Protein 1CZN (pdb70)

Solvent-accessible surface area: 7735 Å² total; per-residue (Å²): 64,92,0,0,0,4,14,0,27,86,108,25,52,1,64,84,3,0,74,38,0,21,142,56,7,53,18,141,93,50,0,44,51,55,37,4,57,133,24,89,6,62,63,0,70,86,33,91,46,0,0,1,0,2,9,26,95,114,95,10,91,15,0,67,52,0,93,64,15,56,118,78,0,90,88,6,94,0,118,66,16,61,0,0,1,1,0,8,12,30,7,111,48,104,27,84,35,1,0,2,0,2,4,41,0,3,124,32,0,34,88,43,27,13,103,14,10,13,72,20,56,36,135,58,25,121,41,103,113,23,135,0,50,102,133,102,63,0,3,0,0,0,0,0,68,104,60,32,69,136,78,17,145,97,15,6,88,51,0,1,72,90,1,69,84,73,0,56,100

CATH classification: 3.40.50.360

Nearest PDB structures (foldseek):
  1d03-assembly1_A  TM=1.003E+00  e=3.481E-34  Synechococcus elongatus PCC 7942 = FACHB-805
  1czl-assembly1_A  TM=1.003E+00  e=9.803E-34  Synechococcus elongatus PCC 7942 = FACHB-805
  1czr-assembly1_A  TM=1.003E+00  e=1.251E-33  Synechococcus elongatus PCC 7942 = FACHB-805
  1czk-assembly1_A  TM=1.003E+00  e=3.743E-33  Synechococcus elongatus PCC 7942 = FACHB-805
  1obv-assembly1_A  TM=9.908E-01  e=7.285E-28  Nostoc sp. PCC 7119

InterPro domains:
  IPR001226 Flavodoxin, conserved site [PS00201] (6-22)
  IPR008254 Flavodoxin/nitric oxide synthase [PF00258] (6-160)
  IPR008254 Flavodoxin/nitric oxide synthase [PS50902] (4-165)
  IPR010086 Flavodoxin, long chain [PIRSF038996] (1-169)
  IPR010086 Flavodoxin, long chain [TIGR01752] (3-168)
  IPR029039 Flavoprotein-like superfamily [G3DSA:3.40.50.360] (1-170)
  IPR029039 Flavoprotein-like superfamily [SSF52218] (1-167)
  IPR050619 Flavodoxin [PTHR42809] (1-169)

Radius of gyration: 14.36 Å; Cα contacts (8 Å, |Δi|>4): 356; chains: 1; bounding box: 31×37×30 Å

Structure (mmCIF, N/CA/C/O backbone):
data_1CZN
#
_entry.id   1CZN
#
_cell.length_a   57.080
_cell.length_b   69.240
_cell.length_c   45.550
_cell.angle_alpha   90.00
_cell.angle_beta   90.00
_cell.angle_gamma   90.00
#
_symmetry.space_group_name_H-M   'P 21 21 21'
#
loop_
_entity.id
_entity.type
_entity.pdbx_description
1 polymer FLAVODOXIN
2 non-polymer 'FLAVIN MONONUCLEOTIDE'
3 water water
#
loop_
_atom_site.group_PDB
_atom_site.id
_atom_site.type_symbol
_atom_site.label_atom_id
_atom_site.label_alt_id
_atom_site.label_comp_id
_atom_site.label_asym_id
_atom_site.label_entity_id
_atom_site.label_seq_id
_atom_site.pdbx_PDB_ins_code
_atom_site.Cartn_x
_atom_site.Cartn_y
_atom_site.Cartn_z
_atom_site.occupancy
_atom_site.B_iso_or_equiv
_atom_site.auth_seq_id
_atom_site.auth_comp_id
_atom_site.auth_asym_id
_atom_site.auth_atom_id
_atom_site.pdbx_PDB_model_num
ATOM 1 N N . ALA A 1 1 ? 28.700 -1.803 26.014 1.00 22.44 1 ALA A N 1
ATOM 2 C CA . ALA A 1 1 ? 29.309 -0.509 26.426 1.00 19.95 1 ALA A CA 1
ATOM 3 C C . ALA A 1 1 ? 29.747 -0.687 27.864 1.00 19.00 1 ALA A C 1
ATOM 4 O O . ALA A 1 1 ? 29.085 -1.408 28.622 1.00 18.34 1 ALA A O 1
ATOM 6 N N . LYS A 1 2 ? 30.850 -0.040 28.243 1.00 16.47 2 LYS A N 1
ATOM 7 C CA . LYS A 1 2 ? 31.363 -0.159 29.605 1.00 16.33 2 LYS A CA 1
ATOM 8 C C . LYS A 1 2 ? 30.830 0.878 30.576 1.00 13.94 2 LYS A C 1
ATOM 9 O O . LYS A 1 2 ? 31.089 0.792 31.771 1.00 14.47 2 LYS A O 1
ATOM 15 N N . ILE A 1 3 ? 30.116 1.876 30.064 1.00 14.14 3 ILE A N 1
ATOM 16 C CA . ILE A 1 3 ? 29.540 2.915 30.920 1.00 13.67 3 ILE A CA 1
ATOM 17 C C . ILE A 1 3 ? 28.017 2.751 30.916 1.00 11.78 3 ILE A C 1
ATOM 18 O O . ILE A 1 3 ? 27.406 2.607 29.854 1.00 13.40 3 ILE A O 1
ATOM 23 N N . GLY A 1 4 ? 27.419 2.754 32.099 1.00 11.87 4 GLY A N 1
ATOM 24 C CA . GLY A 1 4 ? 25.976 2.619 32.192 1.00 10.89 4 GLY A CA 1
ATOM 25 C C . GLY A 1 4 ? 25.400 3.879 32.783 1.00 10.35 4 GLY A C 1
ATOM 26 O O . GLY A 1 4 ? 25.813 4.285 33.870 1.00 11.36 4 GLY A O 1
ATOM 27 N N . LEU A 1 5 ? 24.468 4.506 32.073 1.00 10.42 5 LEU A N 1
ATOM 28 C CA . LEU A 1 5 ? 23.829 5.727 32.554 1.00 9.96 5 LEU A CA 1
ATOM 29 C C . LEU A 1 5 ? 22.398 5.374 32.966 1.00 10.37 5 LEU A C 1
ATOM 30 O O . LEU A 1 5 ? 21.632 4.831 32.162 1.00 11.11 5 LEU A O 1
ATOM 35 N N . PHE A 1 6 ? 22.065 5.647 34.223 1.00 9.46 6 PHE A N 1
ATOM 36 C CA . PHE A 1 6 ? 20.733 5.390 34.764 1.00 9.94 6 PHE A CA 1
ATOM 37 C C . PHE A 1 6 ? 20.138 6.721 35.210 1.00 10.47 6 PHE A C 1
ATOM 38 O O . PHE A 1 6 ? 20.726 7.424 36.039 1.00 9.48 6 PHE A O 1
ATOM 46 N N . TYR A 1 7 ? 18.968 7.058 34.672 1.00 10.67 7 TYR A N 1
ATOM 47 C CA . TYR A 1 7 ? 18.308 8.320 35.024 1.00 10.12 7 TYR A CA 1
ATOM 48 C C . TYR A 1 7 ? 16.856 8.110 35.471 1.00 10.67 7 TYR A C 1
ATOM 49 O O . TYR A 1 7 ? 16.267 7.065 35.223 1.00 10.50 7 TYR A O 1
ATOM 58 N N . GLY A 1 8 ? 16.293 9.127 36.110 1.00 10.71 8 GLY A N 1
ATOM 59 C CA . GLY A 1 8 ? 14.898 9.109 36.534 1.00 10.33 8 GLY A CA 1
ATOM 60 C C . GLY A 1 8 ? 14.348 10.468 36.120 1.00 12.38 8 GLY A C 1
ATOM 61 O O . GLY A 1 8 ? 15.105 11.443 36.095 1.00 10.55 8 GLY A O 1
ATOM 62 N N . THR A 1 9 ? 13.069 10.555 35.759 1.00 11.21 9 THR A N 1
ATOM 63 C CA . THR A 1 9 ? 12.511 11.834 35.331 1.00 11.52 9 THR A CA 1
ATOM 64 C C . THR A 1 9 ? 10.998 11.924 35.565 1.00 13.99 9 THR A C 1
ATOM 65 O O . THR A 1 9 ? 10.296 10.908 35.520 1.00 13.34 9 THR A O 1
ATOM 69 N N . GLN A 1 10 ? 10.526 13.124 35.899 1.00 13.03 10 GLN A N 1
ATOM 70 C CA . GLN A 1 10 ? 9.097 13.375 36.088 1.00 14.08 10 GLN A CA 1
ATOM 71 C C . GLN A 1 10 ? 8.526 14.048 34.849 1.00 15.64 10 GLN A C 1
ATOM 72 O O . GLN A 1 10 ? 7.569 13.556 34.266 1.00 18.12 10 GLN A O 1
ATOM 78 N N . THR A 1 11 ? 9.106 15.162 34.425 1.00 15.79 11 THR A N 1
ATOM 79 C CA . THR A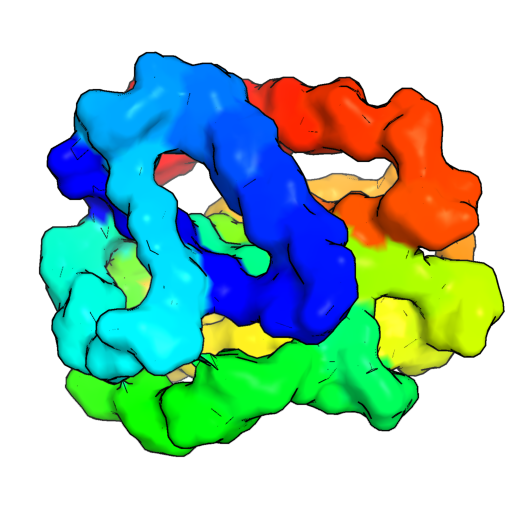 1 11 ? 8.583 15.854 33.252 1.00 17.39 11 THR A CA 1
ATOM 80 C C . THR A 1 11 ? 9.406 15.677 31.970 1.00 17.97 11 THR A C 1
ATOM 81 O O . THR A 1 11 ? 9.105 16.281 30.942 1.00 20.89 11 THR A O 1
ATOM 85 N N . GLY A 1 12 ? 10.466 14.878 32.028 1.00 16.19 12 GLY A N 1
ATOM 86 C CA . GLY A 1 12 ? 11.241 14.627 30.828 1.00 14.59 12 GLY A CA 1
ATOM 87 C C . GLY A 1 12 ? 12.565 15.346 30.665 1.00 14.64 12 GLY A C 1
ATOM 88 O O . GLY A 1 12 ? 13.372 14.961 29.816 1.00 15.13 12 GLY A O 1
ATOM 89 N N . VAL A 1 13 ? 12.824 16.345 31.497 1.00 13.95 13 VAL A N 1
ATOM 90 C CA . VAL A 1 13 ? 14.052 17.110 31.382 1.00 13.85 13 VAL A CA 1
ATOM 91 C C . VAL A 1 13 ? 15.308 16.252 31.593 1.00 13.30 13 VAL A C 1
ATOM 92 O O . VAL A 1 13 ? 16.205 16.258 30.753 1.00 13.08 13 VAL A O 1
ATOM 96 N N . THR A 1 14 ? 15.357 15.506 32.692 1.00 11.33 14 THR A N 1
ATOM 97 C CA . THR A 1 14 ? 16.522 14.670 32.978 1.00 12.77 14 THR A CA 1
ATOM 98 C C . THR A 1 14 ? 16.761 13.621 31.892 1.00 15.46 14 THR A C 1
ATOM 99 O O . THR A 1 14 ? 17.907 13.229 31.627 1.00 15.27 14 THR A O 1
ATOM 103 N N . GLN A 1 15 ? 15.689 13.195 31.229 1.00 14.69 15 GLN A N 1
ATOM 104 C CA . GLN A 1 15 ? 15.829 12.234 30.151 1.00 14.86 15 GLN A CA 1
ATOM 105 C C . GLN A 1 15 ? 16.523 12.908 28.973 1.00 15.64 15 GLN A C 1
ATOM 106 O O . GLN A 1 15 ? 17.416 12.332 28.352 1.00 16.03 15 GLN A O 1
ATOM 112 N N . THR A 1 16 ? 16.105 14.131 28.660 1.00 14.76 16 THR A N 1
ATOM 113 C CA . THR A 1 16 ? 16.693 14.866 27.553 1.00 15.55 16 THR A CA 1
ATOM 114 C C . THR A 1 16 ? 18.185 15.089 27.791 1.00 14.58 16 THR A C 1
ATOM 115 O O . THR A 1 16 ? 18.994 14.950 26.875 1.00 15.27 16 THR A O 1
ATOM 119 N N . ILE A 1 17 ? 18.534 15.433 29.024 1.00 13.93 17 ILE A N 1
ATOM 120 C CA . ILE A 1 17 ? 19.931 15.652 29.396 1.00 13.97 17 ILE A CA 1
ATOM 121 C C . ILE A 1 17 ? 20.697 14.337 29.221 1.00 14.35 17 ILE A C 1
ATOM 122 O O . ILE A 1 17 ? 21.800 14.318 28.668 1.00 14.17 17 ILE A O 1
ATOM 127 N N . ALA A 1 18 ? 20.098 13.242 29.689 1.00 12.08 18 ALA A N 1
ATOM 128 C CA . ALA A 1 18 ? 20.713 11.925 29.587 1.00 12.66 18 ALA A CA 1
ATOM 129 C C . ALA A 1 18 ? 21.025 11.572 28.137 1.00 13.94 18 ALA A C 1
ATOM 130 O O . ALA A 1 18 ? 22.125 11.103 27.829 1.00 13.67 18 ALA A O 1
ATOM 132 N N . GLU A 1 19 ? 20.079 11.825 27.239 1.00 15.16 19 GLU A N 1
ATOM 133 C CA . GLU A 1 19 ? 20.290 11.540 25.822 1.00 17.12 19 GLU A CA 1
ATOM 134 C C . GLU A 1 19 ? 21.430 12.376 25.232 1.00 18.03 19 GLU A C 1
ATOM 135 O O . GLU A 1 19 ? 22.233 11.869 24.438 1.00 18.27 19 GLU A O 1
ATOM 141 N N . SER A 1 20 ? 21.527 13.641 25.646 1.00 17.66 20 SER A N 1
ATOM 142 C CA . SER A 1 20 ? 22.600 14.511 25.173 1.00 17.95 20 SER A CA 1
ATOM 143 C C . SER A 1 20 ? 23.954 14.024 25.676 1.00 16.13 20 SER A C 1
ATOM 144 O O . SER A 1 20 ? 24.930 14.059 24.937 1.00 17.62 20 SER A O 1
ATOM 147 N N . ILE A 1 21 ? 24.014 13.583 26.930 1.00 14.40 21 ILE A N 1
ATOM 148 C CA . ILE A 1 21 ? 25.253 13.067 27.509 1.00 14.78 21 ILE A CA 1
ATOM 149 C C . ILE A 1 21 ? 25.707 11.847 26.704 1.00 17.15 21 ILE A C 1
ATOM 150 O O . ILE A 1 21 ? 26.865 11.776 26.280 1.00 17.74 21 ILE A O 1
ATOM 155 N N . GLN A 1 22 ? 24.785 10.920 26.446 1.00 16.81 22 GLN A N 1
ATOM 156 C CA . GLN A 1 22 ? 25.118 9.717 25.683 1.00 19.00 22 GLN A CA 1
ATOM 157 C C . GLN A 1 22 ? 25.683 10.095 24.324 1.00 20.30 22 GLN A C 1
ATOM 158 O O . GLN A 1 22 ? 26.722 9.576 23.900 1.00 20.42 22 GLN A O 1
ATOM 164 N N . GLN A 1 23 ? 25.005 11.014 23.647 1.00 21.93 23 GLN A N 1
ATOM 165 C CA . GLN A 1 23 ? 25.436 11.453 22.328 1.00 24.23 23 GLN A CA 1
ATOM 166 C C . GLN A 1 23 ? 26.826 12.099 22.395 1.00 23.50 23 GLN A C 1
ATOM 167 O O . GLN A 1 23 ? 27.689 11.815 21.574 1.00 23.45 23 GLN A O 1
ATOM 173 N N . GLU A 1 24 ? 27.056 12.922 23.411 1.00 22.52 24 GLU A N 1
ATOM 174 C CA . GLU A 1 24 ? 28.344 13.576 23.589 1.00 24.13 24 GLU A CA 1
ATOM 175 C C . GLU A 1 24 ? 29.485 12.582 23.783 1.00 23.87 24 GLU A C 1
ATOM 176 O O . GLU A 1 24 ? 30.595 12.798 23.303 1.00 23.64 24 GLU A O 1
ATOM 182 N N . PHE A 1 25 ? 29.217 11.513 24.526 1.00 22.07 25 PHE A N 1
ATOM 183 C CA . PHE A 1 25 ? 30.223 10.497 24.783 1.00 21.78 25 PHE A CA 1
ATOM 184 C C . PHE A 1 25 ? 30.590 9.745 23.516 1.00 22.63 25 PHE A C 1
ATOM 185 O O . PHE A 1 25 ? 31.654 9.133 23.448 1.00 24.35 25 PHE A O 1
ATOM 193 N N . GLY A 1 26 ? 29.706 9.776 22.524 1.00 22.34 26 GLY A N 1
ATOM 194 C CA . GLY A 1 26 ? 29.970 9.072 21.287 1.00 23.83 26 GLY A CA 1
ATOM 195 C C . GLY A 1 26 ? 28.846 8.152 20.843 1.00 24.63 26 GLY A C 1
ATOM 196 O O . GLY A 1 26 ? 28.974 7.468 19.822 1.00 25.14 26 GLY A O 1
ATOM 197 N N . GLY A 1 27 ? 27.770 8.076 21.626 1.00 24.51 27 GLY A N 1
ATOM 198 C CA . GLY A 1 27 ? 26.643 7.251 21.226 1.00 23.98 27 GLY A CA 1
ATOM 199 C C . GLY A 1 27 ? 26.406 5.966 21.991 1.00 23.65 27 GLY A C 1
ATOM 200 O O . GLY A 1 27 ? 27.055 5.703 22.999 1.00 22.80 27 GLY A O 1
ATOM 201 N N . GLU A 1 28 ? 25.498 5.149 21.463 1.00 24.59 28 GLU A N 1
ATOM 202 C CA . GLU A 1 28 ? 25.093 3.879 22.075 1.00 28.21 28 GLU A CA 1
ATOM 203 C C . GLU A 1 28 ? 26.193 2.855 22.332 1.00 26.25 28 GLU A C 1
ATOM 204 O O . GLU A 1 28 ? 26.083 2.051 23.261 1.00 25.27 28 GLU A O 1
ATOM 210 N N . SER A 1 29 ? 27.231 2.852 21.504 1.00 25.48 29 SER A N 1
ATOM 211 C CA . SER A 1 29 ? 28.315 1.893 21.696 1.00 25.46 29 SER A CA 1
ATOM 212 C C . SER A 1 29 ? 29.241 2.284 22.840 1.00 23.49 29 SER A C 1
ATOM 213 O O . SER A 1 29 ? 30.007 1.457 23.330 1.00 24.99 29 SER A O 1
ATOM 216 N N . ILE A 1 30 ? 29.125 3.523 23.308 1.00 21.40 30 ILE A N 1
ATOM 217 C CA . ILE A 1 30 ? 29.956 4.009 24.408 1.00 20.03 30 ILE A CA 1
ATOM 218 C C . ILE A 1 30 ? 29.202 4.030 25.744 1.00 18.51 30 ILE A C 1
ATOM 219 O O . ILE A 1 30 ? 29.760 3.687 26.787 1.00 17.76 30 ILE A O 1
ATOM 224 N N . VAL A 1 31 ? 27.936 4.440 25.713 1.00 17.29 31 VAL A N 1
ATOM 225 C CA . VAL A 1 31 ? 27.129 4.538 26.925 1.00 16.38 31 VAL A CA 1
ATOM 226 C C . VAL A 1 31 ? 25.765 3.870 26.751 1.00 16.71 31 VAL A C 1
ATOM 227 O O . VAL A 1 31 ? 25.074 4.113 25.760 1.00 17.22 31 VAL A O 1
ATOM 231 N N . ASP A 1 32 ? 25.391 3.027 27.712 1.00 16.47 32 ASP A N 1
ATOM 232 C CA . ASP A 1 32 ? 24.079 2.365 27.717 1.00 15.79 32 ASP A CA 1
ATOM 233 C C . ASP A 1 32 ? 23.127 3.302 28.467 1.00 14.88 32 ASP A C 1
ATOM 234 O O . ASP A 1 32 ? 23.442 3.753 29.565 1.00 15.44 32 ASP A O 1
ATOM 239 N N . LEU A 1 33 ? 21.994 3.624 27.859 1.00 14.93 33 LEU A N 1
ATOM 240 C CA . LEU A 1 33 ? 21.030 4.525 28.480 1.00 15.66 33 LEU A CA 1
ATOM 241 C C . LEU A 1 33 ? 19.857 3.742 29.096 1.00 14.59 33 LEU A C 1
ATOM 242 O O . LEU A 1 33 ? 19.196 2.950 28.411 1.00 15.36 33 LEU A O 1
ATOM 247 N N . ASN A 1 34 ? 19.604 3.954 30.381 1.00 13.53 34 ASN A N 1
ATOM 248 C CA . ASN A 1 34 ? 18.533 3.234 31.067 1.00 14.80 34 ASN A CA 1
ATOM 249 C C . ASN A 1 34 ? 17.689 4.104 31.978 1.00 14.94 34 ASN A C 1
ATOM 250 O O . ASN A 1 34 ? 18.224 4.866 32.788 1.00 14.40 34 ASN A O 1
ATOM 255 N N . ASP A 1 35 ? 16.368 3.968 31.866 1.00 14.65 35 ASP A N 1
ATOM 256 C CA . ASP A 1 35 ? 15.439 4.688 32.732 1.00 12.85 35 ASP A CA 1
ATOM 257 C C . ASP A 1 35 ? 15.408 3.794 33.962 1.00 12.56 35 ASP A C 1
ATOM 258 O O . ASP A 1 35 ? 15.172 2.586 33.846 1.00 13.98 35 ASP A O 1
ATOM 263 N N . ILE A 1 36 ? 15.661 4.363 35.137 1.00 10.59 36 ILE A N 1
ATOM 264 C CA . ILE A 1 36 ? 15.703 3.590 36.383 1.00 11.20 36 ILE A CA 1
ATOM 265 C C . ILE A 1 36 ? 14.344 2.965 36.723 1.00 13.11 36 ILE A C 1
ATOM 266 O O . ILE A 1 36 ? 14.269 2.017 37.503 1.00 13.13 36 ILE A O 1
ATOM 271 N N . ALA A 1 37 ? 13.282 3.505 36.127 1.00 14.25 37 ALA A N 1
ATOM 272 C CA . ALA A 1 37 ? 11.927 2.997 36.328 1.00 17.66 37 ALA A CA 1
ATOM 273 C C . ALA A 1 37 ? 11.822 1.564 35.796 1.00 20.14 37 ALA A C 1
ATOM 274 O O . ALA A 1 37 ? 11.054 0.769 36.323 1.00 21.53 37 ALA A O 1
ATOM 276 N N . ASN A 1 38 ? 12.593 1.252 34.755 1.00 22.05 38 ASN A N 1
ATOM 277 C CA . ASN A 1 38 ? 12.595 -0.083 34.138 1.00 25.53 38 ASN A CA 1
ATOM 278 C C . ASN A 1 38 ? 13.715 -0.948 34.644 1.00 26.59 38 ASN A C 1
ATOM 279 O O . ASN A 1 38 ? 13.899 -2.063 34.161 1.00 28.68 38 ASN A O 1
ATOM 284 N N . ALA A 1 39 ? 14.505 -0.431 35.569 1.00 27.41 39 ALA A N 1
ATOM 285 C CA . ALA A 1 39 ? 15.640 -1.183 36.051 1.00 27.58 39 ALA A CA 1
ATOM 286 C C . ALA A 1 39 ? 15.445 -1.821 37.409 1.00 27.74 39 ALA A C 1
ATOM 287 O O . ALA A 1 39 ? 14.479 -1.555 38.126 1.00 27.74 39 ALA A O 1
ATOM 289 N N . ASP A 1 40 ? 16.395 -2.680 37.738 1.00 28.14 40 ASP A N 1
ATOM 290 C CA . ASP A 1 40 ? 16.440 -3.393 38.996 1.00 29.28 40 ASP A CA 1
ATOM 291 C C . ASP A 1 40 ? 17.766 -2.908 39.584 1.00 27.53 40 ASP A C 1
ATOM 292 O O . ASP A 1 40 ? 18.698 -2.634 38.828 1.00 27.23 40 ASP A O 1
ATOM 297 N N . ALA A 1 41 ? 17.868 -2.788 40.904 1.00 26.02 41 ALA A N 1
ATOM 298 C CA . ALA A 1 41 ? 19.117 -2.320 41.513 1.00 25.43 41 ALA A CA 1
ATOM 299 C C . ALA A 1 41 ? 20.310 -3.173 41.088 1.00 24.88 41 ALA A C 1
ATOM 300 O O . ALA A 1 41 ? 21.413 -2.659 40.908 1.00 24.04 41 ALA A O 1
ATOM 302 N N . SER A 1 42 ? 20.080 -4.469 40.897 1.00 23.98 42 SER A N 1
ATOM 303 C CA . SER A 1 42 ? 21.138 -5.381 40.498 1.00 24.14 42 SER A CA 1
ATOM 304 C C . SER A 1 42 ? 21.689 -5.054 39.108 1.00 23.04 42 SER A C 1
ATOM 305 O O . SER A 1 42 ? 22.805 -5.449 38.761 1.00 22.68 42 SER A O 1
ATOM 308 N N . ASP A 1 43 ? 20.925 -4.317 38.311 1.00 21.34 43 ASP A N 1
ATOM 309 C CA . ASP A 1 43 ? 21.402 -3.943 36.988 1.00 20.57 43 ASP A CA 1
ATOM 310 C C . ASP A 1 43 ? 22.634 -3.049 37.083 1.00 18.04 43 ASP A C 1
ATOM 311 O O . ASP A 1 43 ? 23.415 -2.977 36.142 1.00 18.32 43 ASP A O 1
ATOM 316 N N . LEU A 1 44 ? 22.811 -2.392 38.224 1.00 17.05 44 LEU A N 1
ATOM 317 C CA . LEU A 1 44 ? 23.953 -1.503 38.435 1.00 17.75 44 LEU A CA 1
ATOM 318 C C . LEU A 1 44 ? 25.273 -2.269 38.659 1.00 18.46 44 LEU A C 1
ATOM 319 O O . LEU A 1 44 ? 26.364 -1.719 38.465 1.00 17.48 44 LEU A O 1
ATOM 324 N N . ASN A 1 45 ? 25.169 -3.553 38.997 1.00 17.77 45 ASN A N 1
ATOM 325 C CA . ASN A 1 45 ? 26.353 -4.388 39.229 1.00 17.77 45 ASN A CA 1
ATOM 326 C C . ASN A 1 45 ? 27.212 -4.654 37.984 1.00 16.31 45 ASN A C 1
ATOM 327 O O . ASN A 1 45 ? 28.403 -4.925 38.094 1.00 18.45 45 ASN A O 1
ATOM 332 N N . ALA A 1 46 ? 26.604 -4.597 36.808 1.00 14.46 46 ALA A N 1
ATOM 333 C CA . ALA A 1 46 ? 27.282 -4.911 35.558 1.00 13.65 46 ALA A CA 1
ATOM 334 C C . ALA A 1 46 ? 28.361 -3.950 35.087 1.00 14.61 46 ALA A C 1
ATOM 335 O O . ALA A 1 46 ? 29.130 -4.297 34.191 1.00 15.68 46 ALA A O 1
ATOM 337 N N . TYR A 1 47 ? 28.420 -2.754 35.670 1.00 13.94 47 TYR A N 1
ATOM 338 C CA . TYR A 1 47 ? 29.345 -1.730 35.197 1.00 12.35 47 TYR A CA 1
ATOM 339 C C . TYR A 1 47 ? 30.433 -1.313 36.159 1.00 11.91 47 TYR A C 1
ATOM 340 O O . TYR A 1 47 ? 30.257 -1.351 37.368 1.00 13.17 47 TYR A O 1
ATOM 349 N N . ASP A 1 48 ? 31.572 -0.921 35.601 1.00 14.34 48 ASP A N 1
ATOM 350 C CA . ASP A 1 48 ? 32.673 -0.401 36.408 1.00 15.01 48 ASP A CA 1
ATOM 351 C C . ASP A 1 48 ? 32.459 1.104 36.513 1.00 13.39 48 ASP A C 1
ATOM 352 O O . ASP A 1 48 ? 32.937 1.732 37.442 1.00 14.96 48 ASP A O 1
ATOM 357 N N . TYR A 1 49 ? 31.799 1.671 35.511 1.00 13.33 49 TYR A N 1
ATOM 358 C CA . TYR A 1 49 ? 31.565 3.109 35.426 1.00 13.21 49 TYR A CA 1
ATOM 359 C C . TYR A 1 49 ? 30.081 3.386 35.295 1.00 12.43 49 TYR A C 1
ATOM 360 O O . TYR A 1 49 ? 29.433 2.853 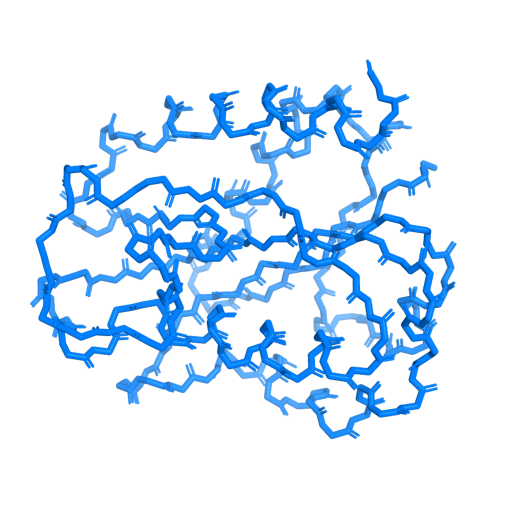34.399 1.00 11.69 49 TYR A O 1
ATOM 369 N N . LEU A 1 50 ? 29.565 4.256 36.151 1.00 11.72 50 LEU A N 1
ATOM 370 C CA . LEU A 1 50 ? 28.150 4.611 36.121 1.00 11.64 50 LEU A CA 1
ATOM 371 C C . LEU A 1 50 ? 27.935 6.124 36.103 1.00 10.85 50 LEU A C 1
ATOM 372 O O . LEU A 1 50 ? 28.735 6.878 36.657 1.00 11.94 50 LEU A O 1
ATOM 377 N N . ILE A 1 51 ? 26.855 6.556 35.458 1.00 10.98 51 ILE A N 1
ATOM 378 C CA . ILE A 1 51 ? 26.461 7.958 35.452 1.00 9.20 51 ILE A CA 1
ATOM 379 C C . ILE A 1 51 ? 25.022 7.903 35.983 1.00 10.26 51 ILE A C 1
ATOM 380 O O . ILE A 1 51 ? 24.191 7.167 35.454 1.00 10.16 51 ILE A O 1
ATOM 385 N N . ILE A 1 52 ? 24.771 8.634 37.065 1.00 9.52 52 ILE A N 1
ATOM 386 C CA . ILE A 1 52 ? 23.484 8.667 37.753 1.00 9.22 52 ILE A CA 1
ATOM 387 C C . ILE A 1 52 ? 22.813 10.038 37.564 1.00 10.76 52 ILE A C 1
ATOM 388 O O . ILE A 1 52 ? 23.345 11.060 38.010 1.00 9.98 52 ILE A O 1
ATOM 393 N N . GLY A 1 53 ? 21.641 10.048 36.929 1.00 9.69 53 GLY A N 1
ATOM 394 C CA . GLY A 1 53 ? 20.918 11.294 36.702 1.00 10.18 53 GLY A CA 1
ATOM 395 C C . GLY A 1 53 ? 19.609 11.343 37.474 1.00 9.94 53 GLY A C 1
ATOM 396 O O . GLY A 1 53 ? 18.801 10.412 37.401 1.00 9.84 53 GLY A O 1
ATOM 397 N N . CYS A 1 54 ? 19.378 12.433 38.193 1.00 7.54 54 CYS A N 1
ATOM 398 C CA . CYS A 1 54 ? 18.164 12.553 38.991 1.00 10.30 54 CYS A CA 1
ATOM 399 C C . CYS A 1 54 ? 17.798 14.005 39.298 1.00 10.51 54 CYS A C 1
ATOM 400 O O . CYS A 1 54 ? 18.632 14.757 39.808 1.00 10.46 54 CYS A O 1
ATOM 403 N N . PRO A 1 55 ? 16.561 14.428 38.952 1.00 11.44 55 PRO A N 1
ATOM 404 C CA . PRO A 1 55 ? 16.105 15.803 39.219 1.00 9.04 55 PRO A CA 1
ATOM 405 C C . PRO A 1 55 ? 15.617 15.890 40.659 1.00 9.32 55 PRO A C 1
ATOM 406 O O . PRO A 1 55 ? 15.310 14.863 41.280 1.00 8.83 55 PRO A O 1
ATOM 410 N N . THR A 1 56 ? 15.559 17.098 41.212 1.00 8.53 56 THR A N 1
ATOM 411 C CA . THR A 1 56 ? 15.084 17.262 42.585 1.00 8.40 56 THR A CA 1
ATOM 412 C C . THR A 1 56 ? 13.641 17.766 42.514 1.00 10.17 56 THR A C 1
ATOM 413 O O . THR A 1 56 ? 13.346 18.709 41.775 1.00 8.74 56 THR A O 1
ATOM 417 N N . TRP A 1 57 ? 12.763 17.121 43.275 1.00 10.20 57 TRP A N 1
ATOM 418 C CA . TRP A 1 57 ? 11.340 17.459 43.293 1.00 9.59 57 TRP A CA 1
ATOM 419 C C . TRP A 1 57 ? 10.831 17.714 44.695 1.00 9.82 57 TRP A C 1
ATOM 420 O O . TRP A 1 57 ? 11.503 17.415 45.676 1.00 9.16 57 TRP A O 1
ATOM 431 N N . ASN A 1 58 ? 9.659 18.339 44.776 1.00 10.24 58 ASN A N 1
ATOM 432 C CA . ASN A 1 58 ? 8.970 18.562 46.038 1.00 9.13 58 ASN A CA 1
ATOM 433 C C . ASN A 1 58 ? 9.803 19.067 47.207 1.00 9.54 58 ASN A C 1
ATOM 434 O O . ASN A 1 58 ? 9.706 18.559 48.329 1.00 10.05 58 ASN A O 1
ATOM 439 N N . VAL A 1 59 ? 10.576 20.119 46.956 1.00 10.78 59 VAL A N 1
ATOM 440 C CA . VAL A 1 59 ? 11.408 20.718 47.989 1.00 11.39 59 VAL A CA 1
ATOM 441 C C . VAL A 1 59 ? 12.414 19.757 48.625 1.00 9.15 59 VAL A C 1
ATOM 442 O O . VAL A 1 59 ? 12.277 19.367 49.783 1.00 11.24 59 VAL A O 1
ATOM 446 N N . GLY A 1 60 ? 13.388 19.331 47.828 1.00 9.91 60 GLY A N 1
ATOM 447 C CA . GLY A 1 60 ? 14.461 18.498 48.344 1.00 11.92 60 GLY A CA 1
ATOM 448 C C . GLY A 1 60 ? 14.315 16.991 48.348 1.00 12.64 60 GLY A C 1
ATOM 449 O O . GLY A 1 60 ? 15.089 16.309 49.021 1.00 12.77 60 GLY A O 1
ATOM 450 N N . GLU A 1 61 ? 13.368 16.469 47.579 1.00 11.65 61 GLU A N 1
ATOM 451 C CA . GLU A 1 61 ? 13.129 15.030 47.524 1.00 12.03 61 GLU A CA 1
ATOM 452 C C . GLU A 1 61 ? 13.677 14.415 46.255 1.00 10.05 61 GLU A C 1
ATOM 453 O O . GLU A 1 61 ? 13.861 15.085 45.236 1.00 8.92 61 GLU A O 1
ATOM 459 N N . LEU A 1 62 ? 13.894 13.111 46.306 1.00 9.62 62 LEU A N 1
ATOM 460 C CA . LEU A 1 62 ? 14.339 12.378 45.136 1.00 9.66 62 LEU A CA 1
ATOM 461 C C . LEU A 1 62 ? 13.157 12.227 44.180 1.00 9.65 62 LEU A C 1
ATOM 462 O O . LEU A 1 62 ? 12.004 12.179 44.613 1.00 11.7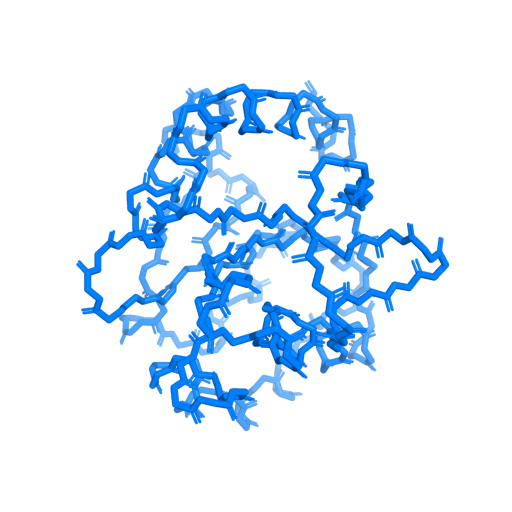4 62 LEU A O 1
ATOM 467 N N . GLN A 1 63 ? 13.448 12.109 42.893 1.00 8.75 63 GLN A N 1
ATOM 468 C CA . GLN A 1 63 ? 12.438 11.842 41.884 1.00 8.64 63 GLN A CA 1
ATOM 469 C C . GLN A 1 63 ? 11.841 10.469 42.302 1.00 12.12 63 GLN A C 1
ATOM 470 O O . GLN A 1 63 ? 12.561 9.612 42.853 1.00 10.57 63 GLN A O 1
ATOM 476 N N . SER A 1 64 ? 10.552 10.251 42.036 1.00 9.93 64 SER A N 1
ATOM 477 C CA . SER A 1 64 ? 9.871 9.033 42.499 1.00 11.45 64 SER A CA 1
ATOM 478 C C . SER A 1 64 ? 10.510 7.675 42.212 1.00 9.33 64 SER A C 1
ATOM 479 O O . SER A 1 64 ? 10.574 6.826 43.102 1.00 11.85 64 SER A O 1
ATOM 482 N N . ASP A 1 65 ? 10.960 7.455 40.988 1.00 10.56 65 ASP A N 1
ATOM 483 C CA . ASP A 1 65 ? 11.566 6.166 40.654 1.00 11.26 65 ASP A CA 1
ATOM 484 C C . ASP A 1 65 ? 12.860 5.917 41.416 1.00 13.64 65 ASP A C 1
ATOM 485 O O . ASP A 1 65 ? 13.134 4.792 41.828 1.00 13.68 65 ASP A O 1
ATOM 490 N N . TRP A 1 66 ? 13.644 6.966 41.653 1.00 12.28 66 TRP A N 1
ATOM 491 C CA . TRP A 1 66 ? 14.854 6.800 42.446 1.00 11.54 66 TRP A CA 1
ATOM 492 C C . TRP A 1 66 ? 14.476 6.536 43.897 1.00 12.51 66 TRP A C 1
ATOM 493 O O . TRP A 1 66 ? 15.123 5.755 44.588 1.00 12.74 66 TRP A O 1
ATOM 504 N N . GLU A 1 67 ? 13.407 7.177 44.363 1.00 13.02 67 GLU A N 1
ATOM 505 C CA . GLU A 1 67 ? 12.931 6.978 45.728 1.00 12.88 67 GLU A CA 1
ATOM 506 C C . GLU A 1 67 ? 12.542 5.516 45.929 1.00 12.29 67 GLU A C 1
ATOM 507 O O . GLU A 1 67 ? 12.854 4.919 46.948 1.00 14.57 67 GLU A O 1
ATOM 513 N N . GLY A 1 68 ? 11.922 4.936 44.914 1.00 13.79 68 GLY A N 1
ATOM 514 C CA . GLY A 1 68 ? 11.471 3.558 44.997 1.00 17.39 68 GLY A CA 1
ATOM 515 C C . GLY A 1 68 ? 12.561 2.510 45.100 1.00 18.71 68 GLY A C 1
ATOM 516 O O . GLY A 1 68 ? 12.403 1.496 45.788 1.00 19.48 68 GLY A O 1
ATOM 517 N N . ILE A 1 69 ? 13.686 2.768 44.448 1.00 18.99 69 ILE A N 1
ATOM 518 C CA . ILE A 1 69 ? 14.803 1.835 44.453 1.00 18.19 69 ILE A CA 1
ATOM 519 C C . ILE A 1 69 ? 15.844 2.167 45.529 1.00 18.53 69 ILE A C 1
ATOM 520 O O . ILE A 1 69 ? 16.688 1.335 45.857 1.00 17.82 69 ILE A O 1
ATOM 525 N N . TYR A 1 70 ? 15.736 3.352 46.127 1.00 17.28 70 TYR A N 1
ATOM 526 C CA . TYR A 1 70 ? 16.696 3.818 47.122 1.00 18.06 70 TYR A CA 1
ATOM 527 C C . TYR A 1 70 ? 17.147 2.800 48.173 1.00 20.34 70 TYR A C 1
ATOM 528 O O . TYR A 1 70 ? 18.352 2.635 48.404 1.00 18.93 70 TYR A O 1
ATOM 537 N N . ASP A 1 71 ? 16.200 2.114 48.804 1.00 21.07 71 ASP A N 1
ATOM 538 C CA . ASP A 1 71 ? 16.554 1.127 49.818 1.00 24.58 71 ASP A CA 1
ATOM 539 C C . ASP A 1 71 ? 17.240 -0.126 49.257 1.00 24.72 71 ASP A C 1
ATOM 540 O O . ASP A 1 71 ? 17.978 -0.799 49.977 1.00 28.15 71 ASP A O 1
ATOM 545 N N . ASP A 1 72 ? 17.038 -0.415 47.974 1.00 23.65 72 ASP A N 1
ATOM 546 C CA . ASP A 1 72 ? 17.665 -1.581 47.355 1.00 23.88 72 ASP A CA 1
ATOM 547 C C . ASP A 1 72 ? 19.125 -1.331 46.977 1.00 24.46 72 ASP A C 1
ATOM 548 O O . ASP A 1 72 ? 19.851 -2.278 46.646 1.00 22.66 72 ASP A O 1
ATOM 553 N N . LEU A 1 73 ? 19.555 -0.068 47.009 1.00 23.15 73 LEU A N 1
ATOM 554 C CA . LEU A 1 73 ? 20.935 0.267 46.648 1.00 23.00 73 LEU A CA 1
ATOM 555 C C . LEU A 1 73 ? 21.989 -0.427 47.514 1.00 23.76 73 LEU A C 1
ATOM 556 O O . LEU A 1 73 ? 23.072 -0.740 47.031 1.00 23.96 73 LEU A O 1
ATOM 561 N N . ASP A 1 74 ? 21.655 -0.711 48.769 1.00 26.03 74 ASP A N 1
ATOM 562 C CA . ASP A 1 74 ? 22.575 -1.394 49.684 1.00 29.97 74 ASP A CA 1
ATOM 563 C C . ASP A 1 74 ? 22.982 -2.783 49.192 1.00 29.82 74 ASP A C 1
ATOM 564 O O . ASP A 1 74 ? 23.989 -3.336 49.641 1.00 29.98 74 ASP A O 1
ATOM 569 N N . SER A 1 75 ? 22.188 -3.356 48.294 1.00 29.35 75 SER A N 1
ATOM 570 C CA . SER A 1 75 ? 22.468 -4.694 47.792 1.00 29.91 75 SER A CA 1
ATOM 571 C C . SER A 1 75 ? 23.460 -4.698 46.643 1.00 29.86 75 SER A C 1
ATOM 572 O O . SER A 1 75 ? 23.919 -5.758 46.219 1.00 31.56 75 SER A O 1
ATOM 575 N N . VAL A 1 76 ? 23.756 -3.521 46.107 1.00 27.88 76 VAL A N 1
ATOM 576 C CA . VAL A 1 76 ? 24.690 -3.410 45.002 1.00 27.03 76 VAL A CA 1
ATOM 577 C C . VAL A 1 76 ? 26.089 -3.239 45.582 1.00 27.90 76 VAL A C 1
ATOM 578 O O . VAL A 1 76 ? 26.285 -2.493 46.546 1.00 27.29 76 VAL A O 1
ATOM 582 N N . ASN A 1 77 ? 27.059 -3.962 45.041 1.00 28.65 77 ASN A N 1
ATOM 583 C CA . ASN A 1 77 ? 28.414 -3.787 45.534 1.00 28.63 77 ASN A CA 1
ATOM 584 C C . ASN A 1 77 ? 29.038 -2.672 44.716 1.00 25.86 77 ASN A C 1
ATOM 585 O O . ASN A 1 77 ? 29.375 -2.859 43.551 1.00 27.08 77 ASN A O 1
ATOM 590 N N . PHE A 1 78 ? 29.160 -1.501 45.319 1.00 23.67 78 PHE A N 1
ATOM 591 C CA . PHE A 1 78 ? 29.730 -0.357 44.626 1.00 21.85 78 PHE A CA 1
ATOM 592 C C . PHE A 1 78 ? 31.248 -0.274 44.737 1.00 22.17 78 PHE A C 1
ATOM 593 O O . PHE A 1 78 ? 31.870 0.622 44.144 1.00 20.28 78 PHE A O 1
ATOM 601 N N . GLN A 1 79 ? 31.838 -1.206 45.487 1.00 21.94 79 GLN A N 1
ATOM 602 C CA . GLN A 1 79 ? 33.289 -1.261 45.652 1.00 22.54 79 GLN A CA 1
ATOM 603 C C . GLN A 1 79 ? 34.010 -1.250 44.318 1.00 20.71 79 GLN A C 1
ATOM 604 O O . GLN A 1 79 ? 33.696 -2.043 43.426 1.00 20.34 79 GLN A O 1
ATOM 610 N N . GLY A 1 80 ? 34.911 -0.284 44.161 1.00 19.65 80 GLY A N 1
ATOM 611 C CA . GLY A 1 80 ? 35.707 -0.179 42.952 1.00 17.35 80 GLY A CA 1
ATOM 612 C C . GLY A 1 80 ? 35.085 0.504 41.758 1.00 17.72 80 GLY A C 1
ATOM 613 O O . GLY A 1 80 ? 35.728 0.619 40.707 1.00 17.83 80 GLY A O 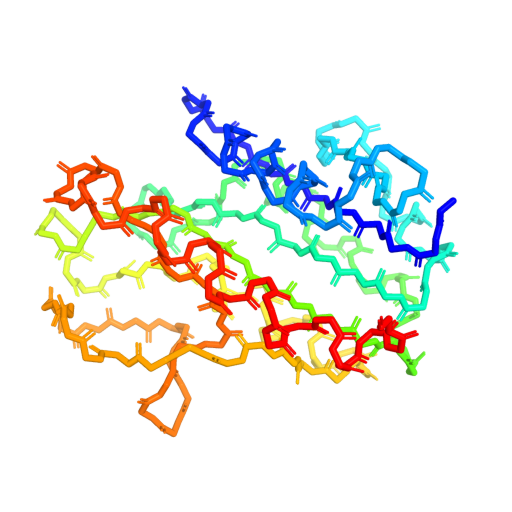1
ATOM 614 N N . LYS A 1 81 ? 33.831 0.932 41.876 1.00 15.44 81 LYS A N 1
ATOM 615 C CA . LYS A 1 81 ? 33.191 1.592 40.749 1.00 13.57 81 LYS A CA 1
ATOM 616 C C . LYS A 1 81 ? 33.495 3.085 40.811 1.00 12.83 81 LYS A C 1
ATOM 617 O O . LYS A 1 81 ? 33.739 3.617 41.890 1.00 14.52 81 LYS A O 1
ATOM 623 N N . LYS A 1 82 ? 33.527 3.737 39.658 1.00 12.30 82 LYS A N 1
ATOM 624 C CA . LYS A 1 82 ? 33.670 5.187 39.615 1.00 12.18 82 LYS A CA 1
ATOM 625 C C . LYS A 1 82 ? 32.278 5.619 39.161 1.00 12.25 82 LYS A C 1
ATOM 626 O O . LYS A 1 82 ? 31.732 5.073 38.189 1.00 12.06 82 LYS A O 1
ATOM 632 N N . VAL A 1 83 ? 31.719 6.601 39.856 1.00 11.25 83 VAL A N 1
ATOM 633 C CA . VAL A 1 83 ? 30.376 7.072 39.566 1.00 10.74 83 VAL A CA 1
ATOM 634 C C . VAL A 1 83 ? 30.326 8.594 39.398 1.00 11.12 83 VAL A C 1
ATOM 635 O O . VAL A 1 83 ? 30.886 9.324 40.224 1.00 12.04 83 VAL A O 1
ATOM 639 N N . ALA A 1 84 ? 29.669 9.041 38.327 1.00 9.18 84 ALA A N 1
ATOM 640 C CA . ALA A 1 84 ? 29.475 10.463 38.028 1.00 9.35 84 ALA A CA 1
ATOM 641 C C . ALA A 1 84 ? 27.970 10.727 38.182 1.00 10.97 84 ALA A C 1
ATOM 642 O O . ALA A 1 84 ? 27.152 9.811 38.040 1.00 9.31 84 ALA A O 1
ATOM 644 N N . TYR A 1 85 ? 27.604 11.984 38.408 1.00 9.86 85 TYR A N 1
ATOM 645 C CA . TYR A 1 85 ? 26.207 12.354 38.635 1.00 7.92 85 TYR A CA 1
ATOM 646 C C . TYR A 1 85 ? 25.805 13.607 37.886 1.00 8.93 85 TYR A C 1
ATOM 647 O O . TYR A 1 85 ? 26.626 14.487 37.620 1.00 7.52 85 TYR A O 1
ATOM 656 N N . PHE A 1 86 ? 24.522 13.699 37.563 1.00 8.90 86 PHE A N 1
ATOM 657 C CA . PHE A 1 86 ? 23.979 14.909 36.959 1.00 8.77 86 PHE A CA 1
ATOM 658 C C . PHE A 1 86 ? 22.539 15.049 37.451 1.00 9.98 86 PHE A C 1
ATOM 659 O O . PHE A 1 86 ? 21.925 14.073 37.899 1.00 7.64 86 PHE A O 1
ATOM 667 N N . GLY A 1 87 ? 22.033 16.273 37.464 1.00 10.63 87 GLY A N 1
ATOM 668 C CA . GLY A 1 87 ? 20.670 16.472 37.925 1.00 11.40 87 GLY A CA 1
ATOM 669 C C . GLY A 1 87 ? 20.080 17.745 37.365 1.00 12.50 87 GLY A C 1
ATOM 670 O O . GLY A 1 87 ? 20.816 18.645 36.947 1.00 10.64 87 GLY A O 1
ATOM 671 N N . ALA A 1 88 ? 18.755 17.787 37.270 1.00 11.13 88 ALA A N 1
ATOM 672 C CA . ALA A 1 88 ? 18.059 18.977 36.791 1.00 10.72 88 ALA A CA 1
ATOM 673 C C . ALA A 1 88 ? 17.472 19.619 38.041 1.00 10.06 88 ALA A C 1
ATOM 674 O O . ALA A 1 88 ? 17.132 18.923 39.002 1.00 10.26 88 ALA A O 1
ATOM 676 N N . GLY A 1 89 ? 17.396 20.943 38.059 1.00 7.65 89 GLY A N 1
ATOM 677 C CA . GLY A 1 89 ? 16.882 21.623 39.230 1.00 7.54 89 GLY A CA 1
ATOM 678 C C . GLY A 1 89 ? 16.458 23.036 38.878 1.00 7.30 89 GLY A C 1
ATOM 679 O O . GLY A 1 89 ? 16.561 23.439 37.722 1.00 9.38 89 GLY A O 1
ATOM 680 N N . ASP A 1 90 ? 16.047 23.795 39.892 1.00 9.18 90 ASP A N 1
ATOM 681 C CA . ASP A 1 90 ? 15.569 25.171 39.713 1.00 10.82 90 ASP A CA 1
ATOM 682 C C . ASP A 1 90 ? 16.132 25.961 40.900 1.00 10.68 90 ASP A C 1
ATOM 683 O O . ASP A 1 90 ? 15.631 25.876 42.026 1.00 9.65 90 ASP A O 1
ATOM 688 N N . GLN A 1 91 ? 17.200 26.719 40.642 1.00 12.16 91 GLN A N 1
ATOM 689 C CA . GLN A 1 91 ? 17.886 27.490 41.687 1.00 12.37 91 GLN A CA 1
ATOM 690 C C . GLN A 1 91 ? 17.126 28.713 42.183 1.00 12.52 91 GLN A C 1
ATOM 691 O O . GLN A 1 91 ? 17.388 29.194 43.275 1.00 13.63 91 GLN A O 1
ATOM 697 N N . VAL A 1 92 ? 16.210 29.226 41.364 1.00 13.08 92 VAL A N 1
ATOM 698 C CA . VAL A 1 92 ? 15.412 30.400 41.742 1.00 14.19 92 VAL A CA 1
ATOM 699 C C . VAL A 1 92 ? 14.207 29.994 42.588 1.00 14.34 92 VAL A C 1
ATOM 700 O O . VAL A 1 92 ? 14.001 30.518 43.685 1.00 15.63 92 VAL A O 1
ATOM 704 N N . GLY A 1 93 ? 13.430 29.039 42.086 1.00 13.91 93 GLY A N 1
ATOM 705 C CA . GLY A 1 93 ? 12.282 28.570 42.830 1.00 13.45 93 GLY A CA 1
ATOM 706 C C . GLY A 1 93 ? 12.629 27.753 44.054 1.00 13.60 93 GLY A C 1
ATOM 707 O O . GLY A 1 93 ? 11.859 27.729 45.011 1.00 13.33 93 GLY A O 1
ATOM 708 N N . TYR A 1 94 ? 13.794 27.101 44.061 1.00 12.67 94 TYR A N 1
ATOM 709 C CA . TYR A 1 94 ? 14.165 26.247 45.186 1.00 11.83 94 TYR A CA 1
ATOM 710 C C . TYR A 1 94 ? 15.598 26.486 45.629 1.00 15.91 94 TYR A C 1
ATOM 711 O O . TYR A 1 94 ? 16.412 25.564 45.782 1.00 12.16 94 TYR A O 1
ATOM 720 N N . SER A 1 95 ? 15.866 27.752 45.911 1.00 16.02 95 SER A N 1
ATOM 721 C CA . SER A 1 95 ? 17.180 28.218 46.323 1.00 16.19 95 SER A CA 1
ATOM 722 C C . SER A 1 95 ? 17.800 27.501 47.521 1.00 15.78 95 SER A C 1
ATOM 723 O O . SER A 1 95 ? 19.034 27.427 47.643 1.00 16.93 95 SER A O 1
ATOM 726 N N . ASP A 1 96 ? 16.967 26.991 48.420 1.00 13.05 96 ASP A N 1
ATOM 727 C CA . ASP A 1 96 ? 17.471 26.308 49.601 1.00 13.23 96 ASP A CA 1
ATOM 728 C C . ASP A 1 96 ? 17.587 24.794 49.464 1.00 11.60 96 ASP A C 1
ATOM 729 O O . ASP A 1 96 ? 18.004 24.118 50.407 1.00 12.71 96 ASP A O 1
ATOM 734 N N . ASN A 1 97 ? 17.228 24.270 48.300 1.00 12.07 97 ASN A N 1
ATOM 735 C CA . ASN A 1 97 ? 17.267 22.823 48.067 1.00 11.46 97 ASN A CA 1
ATOM 736 C C . ASN A 1 97 ? 17.676 22.550 46.626 1.00 10.44 97 ASN A C 1
ATOM 737 O O . ASN A 1 97 ? 17.225 21.565 46.021 1.00 10.28 97 ASN A O 1
ATOM 742 N N . PHE A 1 98 ? 18.563 23.384 46.082 1.00 7.55 98 PHE A N 1
ATOM 743 C CA . PHE A 1 98 ? 18.985 23.243 44.698 1.00 8.84 98 PHE A CA 1
ATOM 744 C C . PHE A 1 98 ? 19.823 21.977 44.482 1.00 9.39 98 PHE A C 1
ATOM 745 O O . PHE A 1 98 ? 20.857 21.800 45.123 1.00 9.76 98 PHE A O 1
ATOM 753 N N . GLN A 1 99 ? 19.328 21.081 43.629 1.00 9.53 99 GLN A N 1
ATOM 754 C CA . GLN A 1 99 ? 20.006 19.814 43.303 1.00 10.40 99 GLN A CA 1
ATOM 755 C C . GLN A 1 99 ? 20.175 18.862 44.488 1.00 8.68 99 GLN A C 1
ATOM 756 O O . GLN A 1 99 ? 21.059 18.006 44.464 1.00 9.75 99 GLN A O 1
ATOM 762 N N . ASP A 1 100 ? 19.342 18.982 45.516 1.00 7.45 100 ASP A N 1
ATOM 763 C CA . ASP A 1 100 ? 19.454 18.097 46.682 1.00 8.91 100 ASP A CA 1
ATOM 764 C C . ASP A 1 100 ? 19.440 16.604 46.338 1.00 9.32 100 ASP A C 1
ATOM 765 O O . ASP A 1 100 ? 20.140 15.821 46.981 1.00 10.07 100 ASP A O 1
ATOM 770 N N . ALA A 1 101 ? 18.651 16.216 45.340 1.00 9.27 101 ALA A N 1
ATOM 771 C CA . ALA A 1 101 ? 18.525 14.803 44.967 1.00 9.88 101 ALA A CA 1
ATOM 772 C C . ALA A 1 101 ? 19.878 14.230 44.570 1.00 11.08 101 ALA A C 1
ATOM 773 O O . ALA A 1 101 ? 20.231 13.118 44.972 1.00 9.93 101 ALA A O 1
ATOM 775 N N . MET A 1 102 ? 20.606 14.978 43.742 1.00 10.99 102 MET A N 1
ATOM 776 C CA . MET A 1 102 ? 21.938 14.563 43.293 1.00 12.61 102 MET A CA 1
ATOM 777 C C . MET A 1 102 ? 22.842 14.345 44.509 1.00 11.23 102 MET A C 1
ATOM 778 O O . MET A 1 102 ? 23.568 13.345 44.590 1.00 10.32 102 MET A O 1
ATOM 783 N N . GLY A 1 103 ? 22.718 15.230 45.494 1.00 10.42 103 GLY A N 1
ATOM 784 C CA . GLY A 1 103 ? 23.518 15.122 46.700 1.00 10.30 103 GLY A CA 1
ATOM 785 C C . GLY A 1 103 ? 23.142 13.925 47.548 1.00 10.85 103 GLY A C 1
ATOM 786 O O . GLY A 1 103 ? 24.003 13.259 48.116 1.00 10.00 103 GLY A O 1
ATOM 787 N N . ILE A 1 104 ? 21.845 13.649 47.645 1.00 8.73 104 ILE A N 1
ATOM 788 C CA . ILE A 1 104 ? 21.373 12.519 48.438 1.00 10.59 104 ILE A CA 1
ATOM 789 C C . ILE A 1 104 ? 21.847 11.196 47.836 1.00 8.64 104 ILE A C 1
ATOM 790 O O . ILE A 1 104 ? 22.329 10.322 48.559 1.00 13.05 104 ILE A O 1
ATOM 795 N N . LEU A 1 105 ? 21.722 11.051 46.525 1.00 9.38 105 LEU A N 1
ATOM 796 C CA . LEU A 1 105 ? 22.172 9.831 45.859 1.00 9.27 105 LEU A CA 1
ATOM 797 C C . LEU A 1 105 ? 23.685 9.672 45.982 1.00 12.28 105 LEU A C 1
ATOM 798 O O . LEU A 1 105 ? 24.169 8.585 46.319 1.00 10.42 105 LEU A O 1
ATOM 803 N N . GLU A 1 106 ? 24.427 10.759 45.771 1.00 9.82 106 GLU A N 1
ATOM 804 C CA . GLU A 1 106 ? 25.888 10.692 45.871 1.00 11.92 106 GLU A CA 1
ATOM 805 C C . GLU A 1 106 ? 26.340 10.261 47.253 1.00 12.98 106 GLU A C 1
ATOM 806 O O . GLU A 1 106 ? 27.246 9.428 47.382 1.00 14.06 106 GLU A O 1
ATOM 812 N N . GLU A 1 107 ? 25.715 10.805 48.290 1.00 13.74 107 GLU A N 1
ATOM 813 C CA . GLU A 1 107 ? 26.090 10.435 49.643 1.00 16.48 107 GLU A CA 1
ATOM 814 C C . GLU A 1 107 ? 25.871 8.945 49.913 1.00 17.42 107 GLU A C 1
ATOM 815 O O . GLU A 1 107 ? 26.700 8.295 50.549 1.00 16.76 107 GLU A O 1
ATOM 821 N N . LYS A 1 108 ? 24.743 8.414 49.452 1.00 16.49 108 LYS A N 1
ATOM 822 C CA . LYS A 1 108 ? 24.428 7.002 49.654 1.00 16.38 108 LYS A CA 1
ATOM 823 C C . LYS A 1 108 ? 25.386 6.111 48.885 1.00 14.38 108 LYS A C 1
ATOM 824 O O . LYS A 1 108 ? 26.005 5.218 49.451 1.00 16.60 108 LYS A O 1
ATOM 830 N N . ILE A 1 109 ? 25.526 6.371 47.597 1.00 12.34 109 ILE A N 1
ATOM 831 C CA . ILE A 1 109 ? 26.373 5.549 46.744 1.00 13.53 109 ILE A CA 1
ATOM 832 C C . ILE A 1 109 ? 27.879 5.614 47.062 1.00 15.37 109 ILE A C 1
ATOM 833 O O . ILE A 1 109 ? 28.572 4.591 47.010 1.00 14.74 109 ILE A O 1
ATOM 838 N N . SER A 1 110 ? 28.372 6.777 47.480 1.00 15.11 110 SER A N 1
ATOM 839 C CA . SER A 1 110 ? 29.790 6.888 47.814 1.00 16.05 110 SER A CA 1
ATOM 840 C C . SER A 1 110 ? 30.082 6.129 49.106 1.00 16.40 110 SER A C 1
ATOM 841 O O . SER A 1 110 ? 31.117 5.475 49.225 1.00 17.28 110 SER A O 1
ATOM 844 N N . SER A 1 111 ? 29.146 6.153 50.046 1.00 15.92 111 SER A N 1
ATOM 845 C CA . SER A 1 111 ? 29.322 5.438 51.310 1.00 18.47 111 SER A CA 1
ATOM 846 C C . SER A 1 111 ? 29.346 3.910 51.118 1.00 18.75 111 SER A C 1
ATOM 847 O O . SER A 1 111 ? 29.729 3.178 52.024 1.00 20.14 111 SER A O 1
ATOM 850 N N . LEU A 1 112 ? 28.912 3.443 49.948 1.00 18.98 112 LEU A N 1
ATOM 851 C CA . LEU A 1 112 ? 28.881 2.017 49.637 1.00 18.95 112 LEU A CA 1
ATOM 852 C C . LEU A 1 112 ? 30.166 1.546 48.946 1.00 19.72 112 LEU A C 1
ATOM 853 O O . LEU A 1 112 ? 30.232 0.430 48.420 1.00 20.40 112 LEU A O 1
ATOM 858 N N . GLY A 1 113 ? 31.165 2.423 48.890 1.00 18.92 113 GLY A N 1
ATOM 859 C CA . GLY A 1 113 ? 32.444 2.033 48.324 1.00 18.01 113 GLY A CA 1
ATOM 860 C C . GLY A 1 113 ? 32.839 2.530 46.957 1.00 18.09 113 GLY A C 1
ATOM 861 O O . GLY A 1 113 ? 33.895 2.123 46.445 1.00 18.68 113 GLY A O 1
ATOM 862 N N . SER A 1 114 ? 32.025 3.393 46.350 1.00 16.29 114 SER A N 1
ATOM 863 C CA . SER A 1 114 ? 32.364 3.908 45.029 1.00 14.14 114 SER A CA 1
ATOM 864 C C . SER A 1 114 ? 33.177 5.194 45.138 1.00 12.75 114 SER A C 1
ATOM 865 O O . SER A 1 114 ? 33.266 5.796 46.205 1.00 14.28 114 SER A O 1
ATOM 868 N N . GLN A 1 115 ? 33.800 5.583 44.037 1.00 11.90 115 GLN A N 1
ATOM 869 C CA . GLN A 1 115 ? 34.552 6.815 44.015 1.00 11.43 115 GLN A CA 1
ATOM 870 C C . GLN A 1 115 ? 33.793 7.786 43.124 1.00 8.45 115 GLN A C 1
ATOM 871 O O . GLN A 1 115 ? 33.505 7.484 41.979 1.00 9.55 115 GLN A O 1
ATOM 877 N N . THR A 1 116 ? 33.454 8.949 43.659 1.00 11.79 116 THR A N 1
ATOM 878 C CA . THR A 1 116 ? 32.768 9.962 42.874 1.00 10.04 116 THR A CA 1
ATOM 879 C C . THR A 1 116 ? 33.780 10.711 41.999 1.00 10.87 116 THR A C 1
ATOM 880 O O . THR A 1 116 ? 34.883 11.053 42.463 1.00 13.08 116 THR A O 1
ATOM 884 N N . VAL A 1 117 ? 33.441 10.895 40.728 1.00 9.95 117 VAL A N 1
ATOM 885 C CA . VAL A 1 117 ? 34.267 11.664 39.806 1.00 12.00 117 VAL A CA 1
ATOM 886 C C . VAL A 1 117 ? 33.331 12.598 39.040 1.00 14.57 117 VAL A C 1
ATOM 887 O O . VAL A 1 117 ? 32.116 12.351 38.991 1.00 14.94 117 VAL A O 1
ATOM 891 N N . GLY A 1 118 ? 33.876 13.668 38.461 1.00 11.67 118 GLY A N 1
ATOM 892 C CA . GLY A 1 118 ? 33.052 14.586 37.681 1.00 12.28 118 GLY A CA 1
ATOM 893 C C . GLY A 1 118 ? 32.541 15.823 38.410 1.00 12.64 118 GLY A C 1
ATOM 894 O O . GLY A 1 118 ? 31.498 16.387 38.049 1.00 12.16 118 GLY A O 1
ATOM 895 N N . TYR A 1 119 ? 33.274 16.255 39.428 1.00 12.34 119 TYR A N 1
ATOM 896 C CA . TYR A 1 119 ? 32.923 17.460 40.188 1.00 12.87 119 TYR A CA 1
ATOM 897 C C . TYR A 1 119 ? 32.777 18.665 39.244 1.00 12.13 119 TYR A C 1
ATOM 898 O O . TYR A 1 119 ? 33.499 18.778 38.254 1.00 11.92 119 TYR A O 1
ATOM 907 N N . TRP A 1 120 ? 31.829 19.551 39.552 1.00 11.69 120 TRP A N 1
ATOM 908 C CA . TRP A 1 120 ? 31.513 20.688 38.691 1.00 11.27 120 TRP A CA 1
ATOM 909 C C . TRP A 1 120 ? 31.606 21.976 39.507 1.00 10.64 120 TRP A C 1
ATOM 910 O O . TRP A 1 120 ? 31.137 22.036 40.638 1.00 11.24 120 TRP A O 1
ATOM 921 N N . PRO A 1 121 ? 32.235 23.021 38.952 1.00 11.68 121 PRO A N 1
ATOM 922 C CA . PRO A 1 121 ? 32.336 24.254 39.740 1.00 12.61 121 PRO A CA 1
ATOM 923 C C . PRO A 1 121 ? 31.011 25.005 39.911 1.00 11.15 121 PRO A C 1
ATOM 924 O O . PRO A 1 121 ? 30.125 24.906 39.061 1.00 10.79 121 PRO A O 1
ATOM 928 N N . ILE A 1 122 ? 30.893 25.761 41.000 1.00 11.35 122 ILE A N 1
ATOM 929 C CA . ILE A 1 122 ? 29.668 26.516 41.274 1.00 12.93 122 ILE A CA 1
ATOM 930 C C . ILE A 1 122 ? 29.578 27.923 40.665 1.00 12.70 122 ILE A C 1
ATOM 931 O O . ILE A 1 122 ? 28.600 28.635 40.898 1.00 13.06 122 ILE A O 1
ATOM 936 N N . GLU A 1 123 ? 30.575 28.323 39.885 1.00 12.18 123 GLU A N 1
ATOM 937 C CA . GLU A 1 123 ? 30.549 29.636 39.228 1.00 14.45 123 GLU A CA 1
ATOM 938 C C . GLU A 1 123 ? 29.383 29.725 38.239 1.00 13.47 123 GLU A C 1
ATOM 939 O O . GLU A 1 123 ? 29.179 28.820 37.432 1.00 11.14 123 GLU A O 1
ATOM 945 N N . GLY A 1 124 ? 28.648 30.838 38.273 1.00 13.66 124 GLY A N 1
ATOM 946 C CA . GLY A 1 124 ? 27.545 31.015 37.343 1.00 12.38 124 GLY A CA 1
ATOM 947 C C . GLY A 1 124 ? 26.182 30.684 37.919 1.00 13.47 124 GLY A C 1
ATOM 948 O O . GLY A 1 124 ? 25.158 30.947 37.289 1.00 14.65 124 GLY A O 1
ATOM 949 N N . TYR A 1 125 ? 26.161 30.080 39.099 1.00 11.69 125 TYR A N 1
ATOM 950 C CA . TYR A 1 125 ? 24.901 29.724 39.750 1.00 12.88 125 TYR A CA 1
ATOM 951 C C . TYR A 1 125 ? 24.638 30.686 40.893 1.00 14.19 125 TYR A C 1
ATOM 952 O O . TYR A 1 125 ? 25.560 31.329 41.412 1.00 14.22 125 TYR A O 1
ATOM 961 N N . ASP A 1 126 ? 23.383 30.752 41.314 1.00 14.53 126 ASP A N 1
ATOM 962 C CA . ASP A 1 126 ? 23.004 31.568 42.449 1.00 17.74 126 ASP A CA 1
ATOM 963 C C . ASP A 1 126 ? 21.962 30.768 43.229 1.00 17.22 126 ASP A C 1
ATOM 964 O O . ASP A 1 126 ? 20.846 30.543 42.745 1.00 18.04 126 ASP A O 1
ATOM 969 N N . PHE A 1 127 ? 22.352 30.304 44.407 1.00 15.93 127 PHE A N 1
ATOM 970 C CA . PHE A 1 127 ? 21.484 29.513 45.255 1.00 15.81 127 PHE A CA 1
ATOM 971 C C . PHE A 1 127 ? 21.995 29.657 46.675 1.00 17.66 127 PHE A C 1
ATOM 972 O O . PHE A 1 127 ? 23.155 30.029 46.890 1.00 18.16 127 PHE A O 1
ATOM 980 N N . ASN A 1 128 ? 21.147 29.354 47.649 1.00 15.91 128 ASN A N 1
ATOM 981 C CA . ASN A 1 128 ? 21.538 29.481 49.036 1.00 19.18 128 ASN A CA 1
ATOM 982 C C . ASN A 1 128 ? 22.116 28.219 49.627 1.00 19.68 128 ASN A C 1
ATOM 983 O O . ASN A 1 128 ? 23.159 28.258 50.272 1.00 18.65 128 ASN A O 1
ATOM 988 N N . GLU A 1 129 ? 21.429 27.099 49.419 1.00 19.19 129 GLU A N 1
ATOM 989 C CA . GLU A 1 129 ? 21.862 25.827 49.982 1.00 19.38 129 GLU A CA 1
ATOM 990 C C . GLU A 1 129 ? 21.681 24.701 48.985 1.00 17.35 129 GLU A C 1
ATOM 991 O O . GLU A 1 129 ? 20.808 24.757 48.112 1.00 14.45 129 GLU A O 1
ATOM 997 N N . SER A 1 130 ? 22.484 23.657 49.164 1.00 15.57 130 SER A N 1
ATOM 998 C CA . SER A 1 130 ? 22.427 22.468 48.328 1.00 14.56 130 SER A CA 1
ATOM 999 C C . SER A 1 130 ? 23.131 21.321 49.034 1.00 15.25 130 SER A C 1
ATOM 1000 O O . SER A 1 130 ? 24.198 21.508 49.630 1.00 17.26 130 SER A O 1
ATOM 1003 N N . LYS A 1 131 ? 22.526 20.137 48.990 1.00 14.14 131 LYS A N 1
ATOM 1004 C CA . LYS A 1 131 ? 23.145 18.961 49.594 1.00 12.43 131 LYS A CA 1
ATOM 1005 C C . LYS A 1 131 ? 24.158 18.335 48.637 1.00 12.21 131 LYS A C 1
ATOM 1006 O O . LYS A 1 131 ? 24.867 17.385 49.002 1.00 13.64 131 LYS A O 1
ATOM 1012 N N . ALA A 1 132 ? 24.238 18.887 47.431 1.00 8.62 132 ALA A N 1
ATOM 1013 C CA . ALA A 1 132 ? 25.129 18.385 46.396 1.00 10.98 132 ALA A CA 1
ATOM 1014 C C . ALA A 1 132 ? 26.458 19.148 46.297 1.00 9.18 132 ALA A C 1
ATOM 1015 O O . ALA A 1 132 ? 27.146 19.053 45.283 1.00 9.93 132 ALA A O 1
ATOM 1017 N N . VAL A 1 133 ? 26.794 19.923 47.320 1.00 10.53 133 VAL A N 1
ATOM 1018 C CA . VAL A 1 133 ? 28.032 20.698 47.282 1.00 12.41 133 VAL A CA 1
ATOM 1019 C C . VAL A 1 133 ? 29.082 20.172 48.256 1.00 11.97 133 VAL A C 1
ATOM 1020 O O . VAL A 1 133 ? 28.779 19.832 49.392 1.00 12.46 133 VAL A O 1
ATOM 1024 N N . ARG A 1 134 ? 30.314 20.051 47.774 1.00 11.68 134 ARG A N 1
ATOM 1025 C CA . ARG A 1 134 ? 31.418 19.589 48.602 1.00 12.48 134 ARG A CA 1
ATOM 1026 C C . ARG A 1 134 ? 32.654 20.382 48.176 1.00 8.71 134 ARG A C 1
ATOM 1027 O O . ARG A 1 134 ? 32.946 20.475 46.990 1.00 8.22 134 ARG A O 1
ATOM 1035 N N . ASN A 1 135 ? 33.336 20.990 49.141 1.00 11.75 135 ASN A N 1
ATOM 1036 C CA . ASN A 1 135 ? 34.551 21.762 48.857 1.00 11.83 135 ASN A CA 1
ATOM 1037 C C . ASN A 1 135 ? 34.264 22.838 47.815 1.00 12.40 135 ASN A C 1
ATOM 1038 O O . ASN A 1 135 ? 35.052 23.089 46.893 1.00 11.67 135 ASN A O 1
ATOM 1043 N N . ASN A 1 136 ? 33.091 23.441 47.944 1.00 14.12 136 ASN A N 1
ATOM 1044 C CA . ASN A 1 136 ? 32.673 24.495 47.041 1.00 13.81 136 ASN A CA 1
ATOM 1045 C C . ASN A 1 136 ? 32.548 24.089 45.570 1.00 12.94 136 ASN A C 1
ATOM 1046 O O . ASN A 1 136 ? 32.762 24.893 44.657 1.00 12.78 136 ASN A O 1
ATOM 1051 N N . GLN A 1 137 ? 32.197 22.826 45.348 1.00 10.89 137 GLN A N 1
ATOM 1052 C CA . GLN A 1 137 ? 31.974 22.310 44.010 1.00 10.50 137 GLN A CA 1
ATOM 1053 C C . GLN A 1 137 ? 30.753 21.404 44.091 1.00 9.84 137 GLN A C 1
ATOM 1054 O O . GLN A 1 137 ? 30.457 20.850 45.140 1.00 10.44 137 GLN A O 1
ATOM 1060 N N . PHE A 1 138 ? 30.024 21.301 42.991 1.00 11.90 138 PHE A N 1
ATOM 1061 C CA . PHE A 1 138 ? 28.894 20.395 42.938 1.00 11.27 138 PHE A CA 1
ATOM 1062 C C . PHE A 1 138 ? 29.520 19.012 42.750 1.00 12.13 138 PHE A C 1
ATOM 1063 O O . PHE A 1 138 ? 30.541 18.896 42.065 1.00 11.15 138 PHE A O 1
ATOM 1071 N N . VAL A 1 139 ? 28.911 17.981 43.341 1.00 10.58 139 VAL A N 1
ATOM 1072 C CA . VAL A 1 139 ? 29.390 16.605 43.170 1.00 9.97 139 VAL A CA 1
ATOM 1073 C C . VAL A 1 139 ? 29.096 16.055 41.756 1.00 9.90 139 VAL A C 1
ATOM 1074 O O . VAL A 1 139 ? 29.489 14.942 41.420 1.00 12.93 139 VAL A O 1
ATOM 1078 N N . GLY A 1 140 ? 28.436 16.844 40.917 1.00 8.43 140 GLY A N 1
ATOM 1079 C CA . GLY A 1 140 ? 28.108 16.408 39.574 1.00 7.82 140 GLY A CA 1
ATOM 1080 C C . GLY A 1 140 ? 27.592 17.570 38.735 1.00 8.56 140 GLY A C 1
ATOM 1081 O O .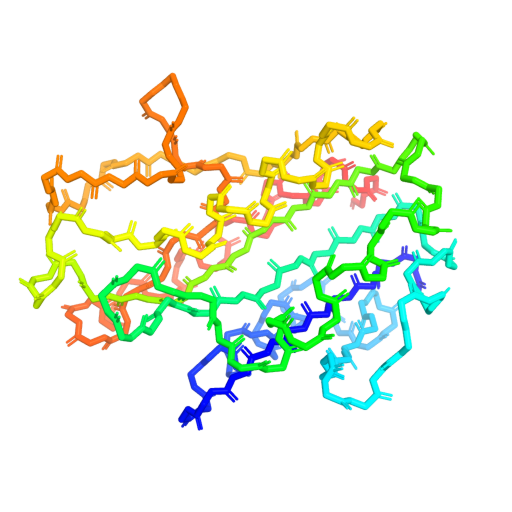 GLY A 1 140 ? 27.514 18.701 39.227 1.00 10.65 140 GLY A O 1
ATOM 1082 N N . LEU A 1 141 ? 27.204 17.300 37.496 1.00 8.53 141 LEU A N 1
ATOM 1083 C CA . LEU A 1 141 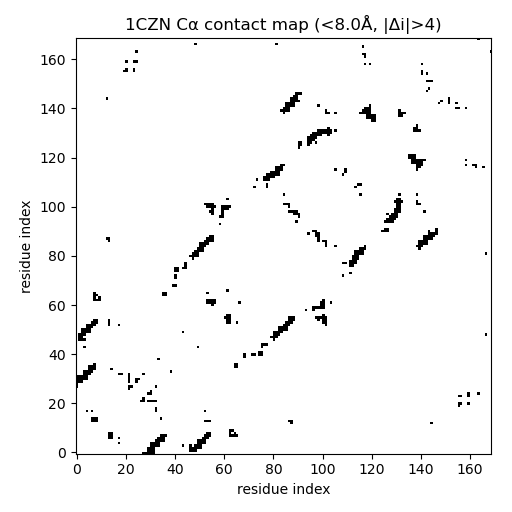? 26.721 18.356 36.607 1.00 11.47 141 LEU A CA 1
ATOM 1084 C C . LEU A 1 141 ? 25.339 18.878 37.026 1.00 13.22 141 LEU A C 1
ATOM 1085 O O . LEU A 1 141 ? 24.364 18.122 37.018 1.00 11.59 141 LEU A O 1
ATOM 1090 N N . ALA A 1 142 ? 25.269 20.153 37.414 1.00 11.77 142 AL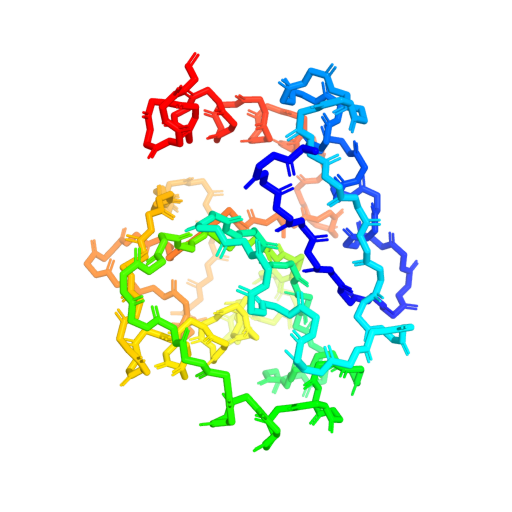A A N 1
ATOM 1091 C CA . ALA A 1 142 ? 24.000 20.762 37.821 1.00 10.34 142 ALA A CA 1
ATOM 1092 C C . ALA A 1 142 ? 23.399 21.506 36.635 1.00 12.18 142 ALA A C 1
ATOM 1093 O O . ALA A 1 142 ? 23.972 22.484 36.144 1.00 13.29 142 ALA A O 1
ATOM 1095 N N . ILE A 1 143 ? 22.286 20.993 36.119 1.00 10.24 143 ILE A N 1
ATOM 1096 C CA . ILE A 1 143 ? 21.607 21.620 34.992 1.00 10.93 143 ILE A CA 1
ATOM 1097 C C . ILE A 1 143 ? 20.370 22.350 35.528 1.00 10.94 143 ILE A C 1
ATOM 1098 O O . ILE A 1 143 ? 19.771 21.934 36.520 1.00 9.77 143 ILE A O 1
ATOM 1103 N N . ASP A 1 144 ? 20.040 23.481 34.921 1.00 12.53 144 ASP A N 1
ATOM 1104 C CA . ASP A 1 144 ? 18.859 24.233 35.320 1.00 11.06 144 ASP A CA 1
ATOM 1105 C C . ASP A 1 144 ? 18.238 24.725 34.028 1.00 12.85 144 ASP A C 1
ATOM 1106 O O . ASP A 1 144 ? 18.638 25.761 33.486 1.00 11.90 144 ASP A O 1
ATOM 1111 N N . GLU A 1 145 ? 17.270 23.963 33.528 1.00 12.90 145 GLU A N 1
ATOM 1112 C CA . GLU A 1 145 ? 16.549 24.304 32.304 1.00 14.27 145 GLU A CA 1
ATOM 1113 C C . GLU A 1 145 ? 15.459 25.339 32.568 1.00 13.92 145 GLU A C 1
ATOM 1114 O O . GLU A 1 145 ? 15.006 26.012 31.648 1.00 16.81 145 GLU A O 1
ATOM 1120 N N . ASP A 1 146 ? 15.038 25.454 33.818 1.00 12.84 146 ASP A N 1
ATOM 1121 C CA . ASP A 1 146 ? 14.004 26.421 34.179 1.00 15.14 146 ASP A CA 1
ATOM 1122 C C . ASP A 1 146 ? 14.513 27.862 34.128 1.00 15.54 146 ASP A C 1
ATOM 1123 O O . ASP A 1 146 ? 13.811 28.759 33.657 1.00 16.13 146 ASP A O 1
ATOM 1128 N N . ASN A 1 147 ? 15.760 28.068 34.544 1.00 14.16 147 ASN A N 1
ATOM 1129 C CA . ASN A 1 147 ? 16.324 29.420 34.595 1.00 14.74 147 ASN A CA 1
ATOM 1130 C C . ASN A 1 147 ? 17.536 29.653 33.722 1.00 16.35 147 ASN A C 1
ATOM 1131 O O . ASN A 1 147 ? 17.809 30.789 33.344 1.00 17.12 147 ASN A O 1
ATOM 1136 N N . GLN A 1 148 ? 18.277 28.599 33.395 1.00 14.85 148 GLN A N 1
ATOM 1137 C CA . GLN A 1 148 ? 19.478 28.767 32.584 1.00 14.06 148 GLN A CA 1
ATOM 1138 C C . GLN A 1 148 ? 19.519 27.830 31.401 1.00 14.80 148 GLN A C 1
ATOM 1139 O O . GLN A 1 148 ? 20.515 27.156 31.170 1.00 15.56 148 GLN A O 1
ATOM 1145 N N . PRO A 1 149 ? 18.448 27.798 30.602 1.00 16.13 149 PRO A N 1
ATOM 1146 C CA . PRO A 1 149 ? 18.445 26.905 29.443 1.00 16.62 149 PRO A CA 1
ATOM 1147 C C . PRO A 1 149 ? 19.564 27.151 28.438 1.00 17.67 149 PRO A C 1
ATOM 1148 O O . PRO A 1 149 ? 19.998 26.228 27.757 1.00 19.39 149 PRO A O 1
ATOM 1152 N N . ASP A 1 150 ? 20.039 28.385 28.336 1.00 18.08 150 ASP A N 1
ATOM 1153 C CA . ASP A 1 150 ? 21.084 28.694 27.366 1.00 19.07 150 ASP A CA 1
ATOM 1154 C C . ASP A 1 150 ? 22.469 28.196 27.736 1.00 17.63 150 ASP A C 1
ATOM 1155 O O . ASP A 1 150 ? 23.367 28.155 26.891 1.00 17.88 150 ASP A O 1
ATOM 1160 N N . LEU A 1 151 ? 22.647 27.818 28.993 1.00 15.26 151 LEU A N 1
ATOM 1161 C CA . LEU A 1 151 ? 23.937 27.325 29.437 1.00 15.18 151 LEU A CA 1
ATOM 1162 C C . LEU A 1 151 ? 24.048 25.806 29.324 1.00 16.17 151 LEU A C 1
ATOM 1163 O O . LEU A 1 151 ? 25.149 25.268 29.384 1.00 15.09 151 LEU A O 1
ATOM 1168 N N . THR A 1 152 ? 22.923 25.122 29.142 1.00 15.66 152 THR A N 1
ATOM 1169 C CA . THR A 1 152 ? 22.917 23.656 29.103 1.00 16.77 152 THR A CA 1
ATOM 1170 C C . THR A 1 152 ? 23.855 22.959 28.112 1.00 17.50 152 THR A C 1
ATOM 1171 O O . THR A 1 152 ? 24.678 22.139 28.522 1.00 17.04 152 THR A O 1
ATOM 1175 N N . LYS A 1 153 ? 23.746 23.279 26.826 1.00 18.80 153 LYS A N 1
ATOM 1176 C CA . LYS A 1 153 ? 24.581 22.631 25.820 1.00 21.30 153 LYS A CA 1
ATOM 1177 C C . LYS A 1 153 ? 26.060 22.639 26.186 1.00 20.90 153 LYS A C 1
ATOM 1178 O O . LYS A 1 153 ? 26.719 21.599 26.192 1.00 21.49 153 LYS A O 1
ATOM 1184 N N . ASN A 1 154 ? 26.569 23.810 26.534 1.00 19.68 154 ASN A N 1
ATOM 1185 C CA . ASN A 1 154 ? 27.966 23.933 26.871 1.00 19.07 154 ASN A CA 1
ATOM 1186 C C . ASN A 1 154 ? 28.358 23.233 28.146 1.00 17.39 154 ASN A C 1
ATOM 1187 O O . ASN A 1 154 ? 29.465 22.703 28.254 1.00 17.88 154 ASN A O 1
ATOM 1192 N N . ARG A 1 155 ? 27.479 23.273 29.139 1.00 15.42 155 ARG A N 1
ATOM 1193 C CA . ARG A 1 155 ? 27.750 22.607 30.401 1.00 15.08 155 ARG A CA 1
ATOM 1194 C C . ARG A 1 155 ? 27.934 21.111 30.152 1.00 15.60 155 ARG A C 1
ATOM 1195 O O . ARG A 1 155 ? 28.871 20.498 30.674 1.00 15.48 155 ARG A O 1
ATOM 1203 N N . ILE A 1 156 ? 27.077 20.543 29.306 1.00 15.30 156 ILE A N 1
ATOM 1204 C CA . ILE A 1 156 ? 27.160 19.116 28.985 1.00 17.18 156 ILE A CA 1
ATOM 1205 C C . ILE A 1 156 ? 28.455 18.765 28.225 1.00 17.52 156 ILE A C 1
ATOM 1206 O O . ILE A 1 156 ? 29.159 17.824 28.605 1.00 16.25 156 ILE A O 1
ATOM 1211 N N . LYS A 1 157 ? 28.785 19.535 27.187 1.00 17.96 157 LYS A N 1
ATOM 1212 C CA . LYS A 1 157 ? 30.001 19.274 26.411 1.00 19.24 157 LYS A CA 1
ATOM 1213 C C . LYS A 1 157 ? 31.255 19.340 27.263 1.00 18.23 157 LYS A C 1
ATOM 1214 O O . LYS A 1 157 ? 32.098 18.450 27.192 1.00 19.18 157 LYS A O 1
ATOM 1220 N N . THR A 1 158 ? 31.365 20.372 28.089 1.00 17.05 158 THR A N 1
ATOM 1221 C CA . THR A 1 158 ? 32.543 20.545 28.930 1.00 16.26 158 THR A CA 1
ATOM 1222 C C . THR A 1 158 ? 32.660 19.429 29.959 1.00 17.12 158 THR A C 1
ATOM 1223 O O . THR A 1 158 ? 33.743 18.843 30.149 1.00 16.11 158 THR A O 1
ATOM 1227 N N . TRP A 1 159 ? 31.543 19.124 30.616 1.00 15.14 159 TRP A N 1
ATOM 1228 C CA . TRP A 1 159 ? 31.512 18.075 31.630 1.00 15.15 159 TRP A CA 1
ATOM 1229 C C . TRP A 1 159 ? 31.918 16.712 31.043 1.00 15.51 159 TRP A C 1
ATOM 1230 O O . TRP A 1 159 ? 32.731 15.995 31.630 1.00 14.84 159 TRP A O 1
ATOM 1241 N N . VAL A 1 160 ? 31.348 16.361 29.895 1.00 16.73 160 VAL A N 1
ATOM 1242 C CA . VAL A 1 160 ? 31.675 15.096 29.247 1.00 18.83 160 VAL A CA 1
ATOM 1243 C C . VAL A 1 160 ? 33.166 15.016 28.888 1.00 20.96 160 VAL A C 1
ATOM 1244 O O . VAL A 1 160 ? 33.784 13.966 29.082 1.00 21.49 160 VAL A O 1
ATOM 1248 N N . SER A 1 161 ? 33.753 16.114 28.406 1.00 21.68 161 SER A N 1
ATOM 1249 C CA . SER A 1 161 ? 35.183 16.132 28.074 1.00 22.47 161 SER A CA 1
ATOM 1250 C C . SER A 1 161 ? 36.022 15.762 29.272 1.00 23.04 161 SER A C 1
ATOM 1251 O O . SER A 1 161 ? 36.944 14.977 29.157 1.00 26.06 161 SER A O 1
ATOM 1254 N N . GLN A 1 162 ? 35.722 16.354 30.419 1.00 23.70 162 GLN A N 1
ATOM 1255 C CA . GLN A 1 162 ? 36.473 16.065 31.629 1.00 27.08 162 GLN A CA 1
ATOM 1256 C C . GLN A 1 162 ? 36.245 14.634 32.098 1.00 27.92 162 GLN A C 1
ATOM 1257 O O . GLN A 1 162 ? 37.182 13.966 32.549 1.00 29.76 162 GLN A O 1
ATOM 1263 N N . LEU A 1 163 ? 35.007 14.155 31.989 1.00 26.82 163 LEU A N 1
ATOM 1264 C CA . LEU A 1 163 ? 34.696 12.792 32.405 1.00 26.71 163 LEU A CA 1
ATOM 1265 C C . LEU A 1 163 ? 35.450 11.735 31.603 1.00 26.36 163 LEU A C 1
ATOM 1266 O O . LEU A 1 163 ? 35.898 10.737 32.168 1.00 27.44 163 LEU A O 1
ATOM 1271 N N . LYS A 1 164 ? 35.570 11.939 30.295 1.00 25.80 164 LYS A N 1
ATOM 1272 C CA . LYS A 1 164 ? 36.246 10.977 29.434 1.00 28.53 164 LYS A CA 1
ATOM 1273 C C . LYS A 1 164 ? 37.549 10.452 30.012 1.00 29.57 164 LYS A C 1
ATOM 1274 O O . LYS A 1 164 ? 37.745 9.245 30.098 1.00 30.56 164 LYS A O 1
ATOM 1280 N N . SER A 1 165 ? 38.394 11.353 30.494 1.00 30.46 165 SER A N 1
ATOM 1281 C CA . SER A 1 165 ? 39.669 10.965 31.093 1.00 31.83 165 SER A CA 1
ATOM 1282 C C . SER A 1 165 ? 39.447 9.943 32.216 1.00 31.80 165 SER A C 1
ATOM 1283 O O . SER A 1 165 ? 40.018 8.848 32.199 1.00 32.83 165 SER A O 1
ATOM 1286 N N . 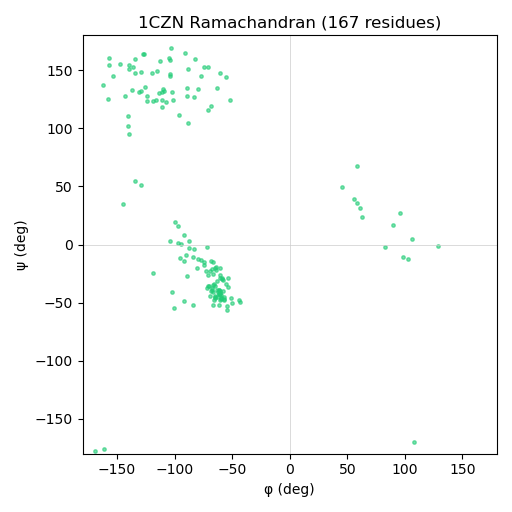GLU A 1 166 ? 38.567 10.292 33.156 1.00 30.13 166 GLU A N 1
ATOM 1287 C CA . GLU A 1 166 ? 38.258 9.451 34.308 1.00 29.01 166 GLU A CA 1
ATOM 1288 C C . GLU A 1 166 ? 37.679 8.084 33.956 1.00 28.32 166 GLU A C 1
ATOM 1289 O O . GLU A 1 166 ? 37.806 7.127 34.729 1.00 27.52 166 GLU A O 1
ATOM 1295 N N . PHE A 1 167 ? 37.036 7.998 32.797 1.00 26.81 167 PHE A N 1
ATOM 1296 C CA . PHE A 1 167 ? 36.435 6.752 32.355 1.00 27.30 167 PHE A CA 1
ATOM 1297 C C . PHE A 1 167 ? 37.313 6.005 31.350 1.00 29.01 167 PHE A C 1
ATOM 1298 O O . PHE A 1 167 ? 36.835 5.141 30.607 1.00 28.88 167 PHE A O 1
ATOM 1306 N N . GLY A 1 168 ? 38.599 6.354 31.336 1.00 30.75 168 GLY A N 1
ATOM 1307 C CA . GLY A 1 168 ? 39.552 5.716 30.447 1.00 31.62 168 GLY A CA 1
ATOM 1308 C C . GLY A 1 168 ? 39.212 5.815 28.975 1.00 33.70 168 GLY A C 1
ATOM 1309 O O . GLY A 1 168 ? 39.417 4.860 28.221 1.00 35.69 168 GLY A O 1
ATOM 1310 N N . LEU A 1 169 ? 38.645 6.940 28.566 1.00 33.90 169 LEU A N 1
ATOM 1311 C CA . LEU A 1 169 ? 38.309 7.152 27.166 1.00 35.77 169 LEU A CA 1
ATOM 1312 C C . LEU A 1 169 ? 39.182 8.299 26.653 1.00 38.02 169 LEU A C 1
ATOM 1313 O O . LEU A 1 169 ? 39.110 8.605 25.441 1.00 38.95 169 LEU A O 1
#

Organism: Synechococcus elongatus (strain ATCC 33912 / PCC 7942 / FACHB-805) (NCBI:txid1140)

Sequence (169 aa):
AKIGLFYGTQTGVTQTIAESIQQEFGGESIVDLNDIANADASDLNAYDYLIIGCPTWNVGELQSDWEGIYDDLDSVNFQGKKVAYFGAGDQVGYSDNFQDAMGILEEKISSLGSQTVGYWPIEGYDFNESKAVRNNQFVGLAIDEDNQPDLTKNRIKTWVSQLKSEFGL

Secondary structure (DSSP, 8-state):
--EEEEE--SSSHHHHHHHHHHHHHTSTTTEEEEEGGG--GGGGGG-SEEEEE--EETTTEE-HHHHHHGGGGGGS--TT-EEEEEEE--TTTTTTSTTHHHHHHHHHHHHTT-EE---EE-TT---S--TTEETTEESSEEE-TTT-GGGHHHHHHHHHHHHHHHTT-

B-factor: mean 17.56, std 7.89, range [6.5, 50.7]

Foldseek 3Di:
DQEEEEEEDDPCPQVVLQQLLQVLLPHCVRYPYYYLLPDALQVVQRHLEYEYEWEADDQQDTHVSCVVCVVVNLVHQQANHEYAYEYEAACVVRQAEQANNRLVVCVSSVVNHYHQDQWAAPPPGHGDHYSQDDPRTGSHQYHYCPPCVVCSSVSSNVSSVRVCVVVVD